Protein AF-A0A0C2GKD3-F1 (afdb_monomer)

Solvent-accessible surface area (backbone atoms only — not comparable to full-atom values): 5446 Å² total; per-residue (Å²): 139,83,87,86,84,77,86,86,71,96,40,63,72,57,34,76,38,66,42,79,87,54,57,39,33,39,38,23,14,57,68,24,46,34,36,36,26,36,57,89,81,54,47,75,74,46,71,46,79,86,57,91,24,37,26,58,42,63,48,61,40,85,84,60,44,34,40,39,36,38,32,74,62,82,47,73,50,77,44,73,55,79,66,88,56,98,71,85,90,125

InterPro domains:
  IPR001680 WD40 repeat [PF00400] (5-37)
  IPR001680 WD40 repeat [PF00400] (42-78)
  IPR001680 WD40 repeat [PS50082] (6-47)
  IPR001680 WD40 repeat [SM00320] (1-38)
  IPR001680 WD40 repeat [SM00320] (41-80)
  IPR015943 WD40/YVTN repeat-like-containing domain superfamily [G3DSA:2.130.10.10] (1-78)
  IPR036322 WD40-repeat-containing domain superfamily [SSF50978] (4-78)

Radius of gyration: 12.79 Å; Cα contacts (8 Å, |Δi|>4): 188; chains: 1; bounding box: 40×29×28 Å

Nearest PDB structures (foldseek):
  3zwl-assembly1_B  TM=1.000E+00  e=2.440E-07  Saccharomyces cerevisiae
  5nnz-assembly2_B  TM=9.836E-01  e=8.000E-06  Homo sapiens
  8fdt-assembly1_B  TM=9.604E-01  e=9.422E-06  Homo sapiens
  5mzh-assembly1_A  TM=9.865E-01  e=1.625E-05  Chlamydomonas reinhardtii
  5cvl-assembly1_A  TM=9.251E-01  e=1.520E-04  Homo sapiens

Foldseek 3Di:
DDDDDADDDPADWQDWDAAPVRQKIWTFGQVQWIWIAGPVRRDTLDIDDDGPGGWNDWDADNVRQWIWTDGPSRDIDIDGPPPPPSDDDD

Structure (mmCIF, N/CA/C/O backbone):
data_AF-A0A0C2GKD3-F1
#
_entry.id   AF-A0A0C2GKD3-F1
#
loop_
_atom_site.group_PDB
_atom_site.id
_atom_site.type_symbol
_atom_site.label_atom_id
_atom_site.label_alt_id
_atom_site.label_comp_id
_atom_site.label_asym_id
_atom_site.label_e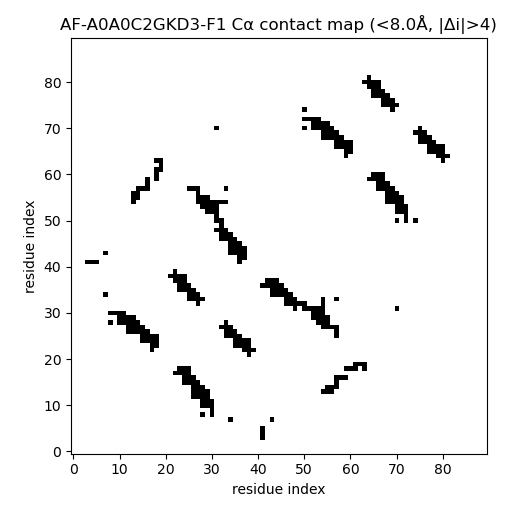ntity_id
_atom_site.label_seq_id
_atom_site.pdbx_PDB_ins_code
_atom_site.Cartn_x
_atom_site.Cartn_y
_atom_site.Cartn_z
_atom_site.occupancy
_atom_site.B_iso_or_equiv
_atom_site.auth_seq_id
_atom_site.auth_comp_id
_atom_site.auth_asym_id
_atom_site.auth_atom_id
_atom_site.pdbx_PDB_model_num
ATOM 1 N N . MET A 1 1 ? -25.618 -2.409 -5.567 1.00 83.81 1 MET A N 1
ATOM 2 C CA . MET A 1 1 ? -24.361 -1.844 -5.019 1.00 83.81 1 MET A CA 1
ATOM 3 C C . MET A 1 1 ? -23.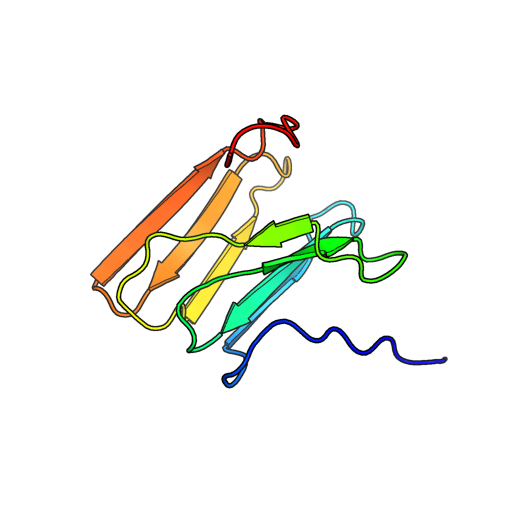838 -0.756 -5.953 1.00 83.81 1 MET A C 1
ATOM 5 O O . MET A 1 1 ? -23.981 -0.927 -7.158 1.00 83.81 1 MET A O 1
ATOM 9 N N . ARG A 1 2 ? -23.286 0.354 -5.436 1.00 90.00 2 ARG A N 1
ATOM 10 C CA . ARG A 1 2 ? -22.611 1.396 -6.241 1.00 90.00 2 ARG A CA 1
ATOM 11 C C . ARG A 1 2 ? -21.094 1.269 -6.033 1.00 90.00 2 ARG A C 1
ATOM 13 O O . ARG A 1 2 ? -20.681 1.297 -4.877 1.00 90.00 2 ARG A O 1
ATOM 20 N N . PRO A 1 3 ? -20.277 1.088 -7.085 1.00 92.06 3 PRO A N 1
ATOM 21 C CA . PRO A 1 3 ? -18.832 0.971 -6.925 1.00 92.06 3 PRO A CA 1
ATOM 22 C C . PRO A 1 3 ? -18.192 2.336 -6.639 1.00 92.06 3 PRO A C 1
ATOM 24 O O . PRO A 1 3 ? -18.560 3.338 -7.252 1.00 92.06 3 PRO A O 1
ATOM 27 N N . LEU A 1 4 ? -17.196 2.354 -5.754 1.00 93.06 4 LEU A N 1
ATOM 28 C CA . LEU A 1 4 ? -16.335 3.508 -5.511 1.00 93.06 4 LEU A CA 1
ATOM 29 C C . LEU A 1 4 ? -15.069 3.390 -6.369 1.00 93.06 4 LEU A C 1
ATOM 31 O O . LEU A 1 4 ? -14.396 2.362 -6.356 1.00 93.06 4 LEU A O 1
ATOM 35 N N . SER A 1 5 ? -14.755 4.427 -7.147 1.00 94.50 5 SER A N 1
ATOM 36 C CA . SER A 1 5 ? -13.584 4.444 -8.033 1.00 94.50 5 SER A CA 1
ATOM 37 C C . SER A 1 5 ? -12.456 5.280 -7.437 1.00 94.50 5 SER A C 1
ATOM 39 O O . SER A 1 5 ? -12.501 6.505 -7.508 1.00 94.50 5 SER A O 1
ATOM 41 N N . LEU A 1 6 ? -11.420 4.624 -6.911 1.00 95.31 6 LEU A N 1
ATOM 42 C CA . LEU A 1 6 ? -10.243 5.293 -6.349 1.00 95.31 6 LEU A CA 1
ATOM 43 C C . LEU A 1 6 ? -9.245 5.645 -7.459 1.00 95.31 6 LEU A C 1
ATOM 45 O O . LEU A 1 6 ? -8.814 4.778 -8.224 1.00 95.31 6 LEU A O 1
ATOM 49 N N . LYS A 1 7 ? -8.883 6.925 -7.571 1.00 92.75 7 LYS A N 1
ATOM 50 C CA . LYS A 1 7 ? -7.952 7.436 -8.587 1.00 92.75 7 LYS A CA 1
ATOM 51 C C . LYS A 1 7 ? -6.701 7.978 -7.901 1.00 92.75 7 LYS A C 1
ATOM 53 O O . LYS A 1 7 ? -6.722 9.061 -7.334 1.00 92.75 7 LYS A O 1
ATOM 58 N N . GLY A 1 8 ? -5.612 7.214 -7.948 1.00 88.50 8 GLY A N 1
ATOM 59 C CA . GLY A 1 8 ? -4.319 7.640 -7.389 1.00 88.50 8 GLY A CA 1
ATOM 60 C C . GLY A 1 8 ? -3.088 7.011 -8.028 1.00 88.50 8 GLY A C 1
ATOM 61 O O . GLY A 1 8 ? -1.986 7.492 -7.796 1.00 88.50 8 GLY A O 1
ATOM 62 N N . HIS A 1 9 ? -3.264 5.978 -8.854 1.00 92.56 9 HIS A N 1
ATOM 63 C CA . HIS A 1 9 ? -2.180 5.381 -9.621 1.00 92.56 9 HIS A CA 1
ATOM 64 C C . HIS A 1 9 ? -2.302 5.764 -11.097 1.00 92.56 9 HIS A C 1
ATOM 66 O O . HIS A 1 9 ? -3.377 5.677 -11.687 1.00 92.56 9 HIS A O 1
ATOM 72 N N . ASP A 1 10 ? -1.182 6.154 -11.692 1.00 93.38 10 ASP A N 1
ATOM 73 C CA . ASP A 1 10 ? -0.997 6.467 -13.117 1.00 93.38 10 ASP A CA 1
ATOM 74 C C . ASP A 1 10 ? -0.505 5.248 -13.922 1.00 93.38 10 ASP A C 1
ATOM 76 O O . ASP A 1 10 ? -0.324 5.314 -15.137 1.00 93.38 10 ASP A O 1
ATOM 80 N N . ARG A 1 11 ? -0.291 4.108 -13.254 1.00 95.44 11 ARG A N 1
ATOM 81 C CA . ARG A 1 11 ? 0.089 2.835 -13.876 1.00 95.44 11 ARG A CA 1
ATOM 82 C C . ARG A 1 11 ? -0.749 1.682 -13.341 1.00 95.44 11 ARG A C 1
ATOM 84 O O . ARG A 1 11 ? -1.403 1.793 -12.309 1.00 95.44 11 ARG A O 1
ATOM 91 N N . ALA A 1 12 ? -0.684 0.553 -14.047 1.00 95.88 12 ALA A N 1
ATOM 92 C CA . ALA A 1 12 ? -1.404 -0.662 -13.687 1.00 95.88 12 ALA A CA 1
ATOM 93 C C . ALA A 1 12 ? -1.148 -1.080 -12.230 1.00 95.88 12 ALA A C 1
ATOM 95 O O . ALA A 1 12 ? 0.007 -1.138 -11.786 1.00 95.88 12 ALA A O 1
ATOM 96 N N . LEU A 1 13 ? -2.241 -1.395 -11.533 1.00 96.94 13 LEU A N 1
ATOM 97 C CA . LEU A 1 13 ? -2.228 -1.966 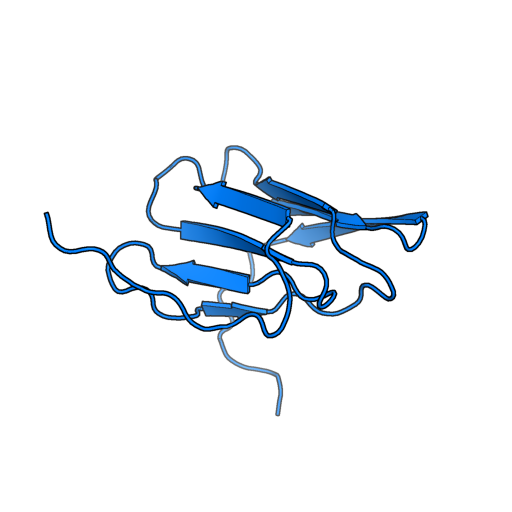-10.192 1.00 96.94 13 LEU A CA 1
ATOM 98 C C . LEU A 1 13 ? -1.575 -3.352 -10.211 1.00 96.94 13 LEU A C 1
ATOM 100 O O . LEU A 1 13 ? -1.713 -4.107 -11.174 1.00 96.94 13 LEU A O 1
ATOM 104 N N . THR A 1 14 ? -0.875 -3.677 -9.135 1.00 97.25 14 THR A N 1
ATOM 105 C CA . THR A 1 14 ? -0.212 -4.972 -8.921 1.00 97.25 14 THR A CA 1
ATOM 106 C C . THR A 1 14 ? -0.820 -5.717 -7.740 1.00 97.25 14 THR A C 1
ATOM 108 O O . THR A 1 14 ? -0.989 -6.934 -7.805 1.00 97.25 14 THR A O 1
ATOM 111 N N . ARG A 1 15 ? -1.218 -4.994 -6.687 1.00 97.00 15 ARG A N 1
ATOM 112 C CA . ARG A 1 15 ? 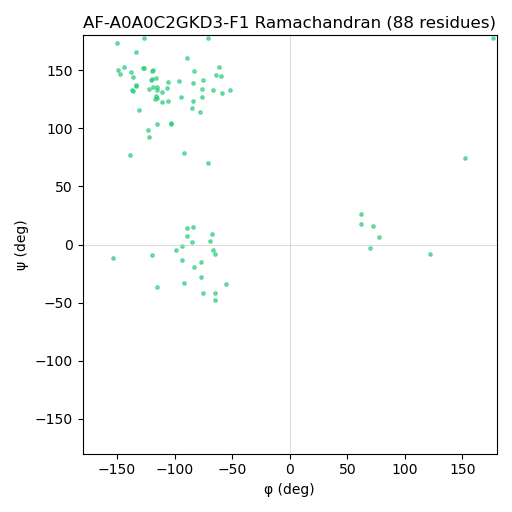-1.820 -5.567 -5.481 1.00 97.00 15 ARG A CA 1
ATOM 113 C C . ARG A 1 15 ? -2.806 -4.606 -4.830 1.00 97.00 15 ARG A C 1
ATOM 115 O O . ARG A 1 15 ? -2.622 -3.394 -4.884 1.00 97.00 15 ARG A O 1
ATOM 122 N N . VAL A 1 16 ? -3.812 -5.166 -4.166 1.00 96.88 16 VAL A N 1
ATOM 123 C CA . VAL A 1 16 ? -4.664 -4.472 -3.199 1.00 96.88 16 VAL A CA 1
ATOM 124 C C . VAL A 1 16 ? -4.806 -5.352 -1.954 1.00 96.88 16 VAL A C 1
ATOM 126 O O . VAL A 1 16 ? -4.978 -6.567 -2.083 1.00 96.88 16 VAL A O 1
ATOM 129 N N . ARG A 1 17 ? -4.725 -4.755 -0.762 1.00 96.44 17 ARG A N 1
ATOM 130 C CA . ARG A 1 17 ? -4.905 -5.414 0.537 1.00 96.44 17 ARG A CA 1
ATOM 131 C C . ARG A 1 17 ? -5.752 -4.554 1.461 1.00 96.44 17 ARG A C 1
ATOM 133 O O . ARG A 1 17 ? -5.490 -3.366 1.596 1.00 96.44 17 ARG A O 1
ATOM 140 N N . PHE A 1 18 ? -6.731 -5.170 2.106 1.00 95.56 18 PHE A N 1
ATOM 141 C CA . PHE A 1 18 ? -7.380 -4.581 3.271 1.00 95.56 18 PHE A CA 1
ATOM 142 C C . PHE A 1 18 ? -6.530 -4.869 4.503 1.00 95.56 18 PHE A C 1
ATOM 144 O O . PHE A 1 18 ? -5.867 -5.911 4.563 1.00 95.56 18 PHE A O 1
ATOM 151 N N . ASN A 1 19 ? -6.562 -3.970 5.480 1.00 93.69 19 ASN A N 1
ATOM 152 C CA . ASN A 1 19 ? -6.146 -4.346 6.822 1.00 93.69 19 ASN A CA 1
ATOM 153 C C . ASN A 1 19 ? -7.186 -5.293 7.448 1.00 93.69 19 ASN A C 1
ATOM 155 O O . ASN A 1 19 ? -8.223 -5.607 6.860 1.00 93.69 19 ASN A O 1
ATOM 159 N N . ARG A 1 20 ? -6.899 -5.757 8.663 1.00 92.88 20 ARG A N 1
ATOM 160 C CA . ARG A 1 20 ? -7.764 -6.708 9.358 1.00 92.88 20 ARG A CA 1
ATOM 161 C C . ARG A 1 20 ? -9.138 -6.131 9.712 1.00 92.88 20 ARG A C 1
ATOM 163 O O . ARG A 1 20 ? -10.132 -6.835 9.564 1.00 92.88 20 ARG A O 1
ATOM 170 N N . GLU A 1 21 ? -9.172 -4.883 10.170 1.00 93.06 21 GLU A N 1
ATOM 171 C CA . GLU A 1 21 ? -10.406 -4.216 10.607 1.00 93.06 21 GLU A CA 1
ATOM 172 C C . GLU A 1 21 ? -11.264 -3.741 9.419 1.00 93.06 21 GLU A C 1
ATOM 174 O O . GLU A 1 21 ? -12.454 -3.476 9.570 1.00 93.06 21 GLU A O 1
ATOM 179 N N . GLY A 1 22 ? -10.690 -3.692 8.213 1.00 94.44 22 GLY A N 1
ATOM 180 C CA . GLY A 1 22 ? -11.394 -3.363 6.975 1.00 94.44 22 GLY A CA 1
ATOM 181 C C . GLY A 1 22 ? -11.679 -1.873 6.781 1.00 94.44 22 GLY A C 1
ATOM 182 O O . GLY A 1 22 ? -12.354 -1.515 5.817 1.00 94.44 22 GLY A O 1
ATOM 183 N N . ASP A 1 23 ? -11.167 -1.004 7.649 1.00 93.94 23 ASP A N 1
ATOM 184 C CA . ASP A 1 23 ? -11.256 0.458 7.565 1.00 93.94 23 ASP A CA 1
ATOM 185 C C . ASP A 1 23 ? -10.176 1.064 6.649 1.00 93.94 23 ASP A C 1
ATOM 187 O O . ASP A 1 23 ? -10.338 2.177 6.138 1.00 93.94 23 ASP A O 1
ATOM 191 N N . LEU A 1 24 ? -9.105 0.309 6.378 1.00 93.69 24 LEU A N 1
ATOM 192 C CA . LEU A 1 24 ? -7.995 0.722 5.526 1.00 93.69 24 LEU A CA 1
ATOM 193 C C . LEU A 1 24 ? -7.812 -0.187 4.309 1.00 93.69 24 LEU A C 1
ATOM 195 O O . LEU A 1 24 ? -7.895 -1.416 4.381 1.00 93.69 24 LEU A O 1
ATOM 199 N N . LEU A 1 25 ? -7.459 0.439 3.188 1.00 95.44 25 LEU A N 1
ATOM 200 C CA . LEU A 1 25 ? -7.063 -0.215 1.948 1.00 95.44 25 LEU A CA 1
ATOM 201 C C . LEU A 1 25 ? -5.666 0.239 1.541 1.00 95.44 25 LEU A C 1
ATOM 203 O O . LEU A 1 25 ? -5.385 1.432 1.492 1.00 95.44 25 LEU A O 1
ATOM 207 N N . ILE A 1 26 ? -4.814 -0.704 1.160 1.00 95.06 26 ILE A N 1
ATOM 208 C CA . ILE A 1 26 ? -3.494 -0.440 0.608 1.00 95.06 26 ILE A CA 1
ATOM 209 C C . ILE A 1 26 ? -3.469 -0.947 -0.820 1.00 95.06 26 ILE A C 1
ATOM 211 O O . ILE A 1 26 ? -3.801 -2.103 -1.086 1.00 95.06 26 ILE A O 1
ATOM 215 N N . SER A 1 27 ? -3.057 -0.092 -1.745 1.00 96.31 27 SER A N 1
ATOM 216 C CA . SER A 1 27 ? -2.899 -0.440 -3.152 1.00 96.31 27 SER A CA 1
ATOM 217 C C . SER A 1 27 ? -1.462 -0.237 -3.607 1.00 96.31 27 SER A C 1
ATOM 219 O O . SER A 1 27 ? -0.803 0.728 -3.231 1.00 96.31 27 SER A O 1
ATOM 221 N N . ALA A 1 28 ? -0.981 -1.148 -4.444 1.00 95.38 28 ALA A N 1
ATOM 222 C CA . ALA A 1 28 ? 0.327 -1.105 -5.077 1.00 95.38 28 ALA A CA 1
ATOM 223 C C . ALA A 1 28 ? 0.175 -1.050 -6.594 1.00 95.38 28 ALA A C 1
ATOM 225 O O . ALA A 1 28 ? -0.780 -1.593 -7.159 1.00 95.38 28 ALA A O 1
ATOM 226 N N . ALA A 1 29 ? 1.141 -0.422 -7.260 1.00 95.25 29 ALA A N 1
ATOM 227 C CA . ALA A 1 29 ? 1.164 -0.336 -8.709 1.00 95.25 29 ALA A CA 1
ATOM 228 C C . ALA A 1 29 ? 2.588 -0.256 -9.260 1.00 95.25 29 ALA A C 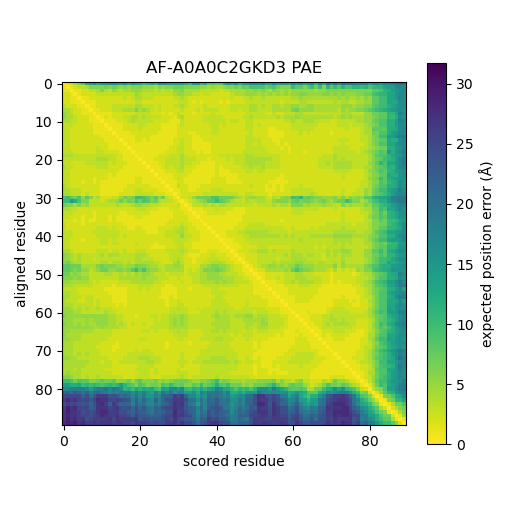1
ATOM 230 O O . ALA A 1 29 ? 3.579 -0.058 -8.550 1.00 95.25 29 ALA A O 1
ATOM 231 N N . LYS A 1 30 ? 2.676 -0.309 -10.591 1.00 94.50 30 LYS A N 1
ATOM 232 C CA . LYS A 1 30 ? 3.933 -0.132 -11.335 1.00 94.50 30 LYS A CA 1
ATOM 233 C C . LYS A 1 30 ? 4.535 1.275 -11.239 1.00 94.50 30 LYS A C 1
ATOM 235 O O . LYS A 1 30 ? 5.624 1.492 -11.766 1.00 94.50 30 LYS A O 1
ATOM 240 N N . ASN A 1 31 ? 3.850 2.223 -10.601 1.00 85.06 31 ASN A N 1
ATOM 241 C CA . ASN A 1 31 ? 4.308 3.600 -10.411 1.00 85.06 31 ASN A CA 1
ATOM 242 C C . ASN A 1 31 ? 5.138 3.821 -9.141 1.00 85.06 31 ASN A C 1
ATOM 244 O O . ASN A 1 31 ? 5.415 4.960 -8.784 1.00 85.06 31 ASN A O 1
ATOM 248 N N . LYS A 1 32 ? 5.593 2.727 -8.513 1.00 86.00 32 LYS A N 1
ATOM 249 C CA . LYS A 1 32 ? 6.565 2.708 -7.405 1.00 86.00 32 LYS A CA 1
ATOM 250 C C . LYS A 1 32 ? 6.048 3.264 -6.073 1.00 86.00 32 LYS A C 1
ATOM 252 O O . LYS A 1 32 ? 6.774 3.219 -5.088 1.00 86.00 32 LYS A O 1
ATOM 257 N N . GLN A 1 33 ? 4.811 3.757 -6.035 1.00 89.00 33 GLN A N 1
ATOM 258 C CA . GLN A 1 33 ? 4.235 4.432 -4.876 1.00 89.00 33 GLN A CA 1
ATOM 259 C C . GLN A 1 33 ? 2.952 3.730 -4.433 1.00 89.00 33 GLN A C 1
ATOM 261 O O . GLN A 1 33 ? 1.889 3.961 -5.017 1.00 89.00 33 GLN A O 1
ATOM 266 N N . PRO A 1 34 ? 3.013 2.863 -3.413 1.00 92.69 34 PRO A N 1
ATOM 267 C CA . PRO A 1 34 ? 1.814 2.350 -2.778 1.00 92.69 34 PRO A CA 1
ATOM 268 C C . PRO A 1 34 ? 0.979 3.487 -2.183 1.00 92.69 34 PRO A C 1
ATOM 270 O O . PRO A 1 34 ? 1.53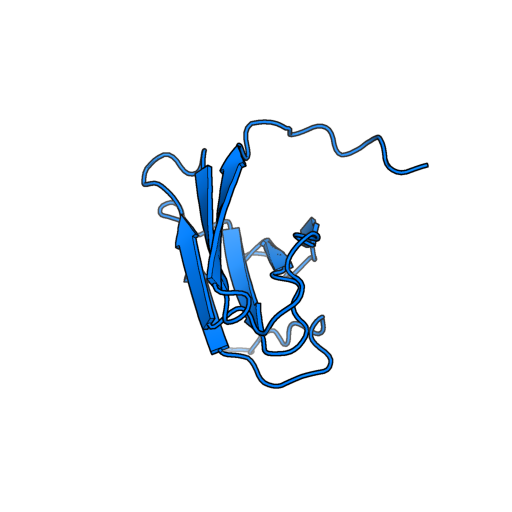4 4.473 -1.699 1.00 92.69 34 PRO A O 1
ATOM 273 N N . CYS A 1 35 ? -0.342 3.356 -2.214 1.00 93.06 35 CYS A N 1
ATOM 274 C CA . CYS A 1 35 ? -1.283 4.321 -1.646 1.00 93.06 35 CYS A CA 1
ATOM 275 C C . CYS A 1 35 ? -2.079 3.675 -0.507 1.00 93.06 35 CYS A C 1
ATOM 277 O O . CYS A 1 35 ? -2.443 2.503 -0.605 1.00 93.06 35 CYS A O 1
ATOM 279 N N . LEU A 1 36 ? -2.365 4.450 0.539 1.00 93.38 36 LEU A N 1
ATOM 280 C CA . LEU A 1 36 ? -3.270 4.096 1.634 1.00 93.38 36 LEU A CA 1
ATOM 281 C C . LEU A 1 36 ? -4.584 4.870 1.478 1.00 93.38 36 LEU A C 1
ATOM 283 O O . LEU A 1 36 ? -4.561 6.057 1.142 1.00 93.38 36 LEU A O 1
ATOM 287 N N . TRP A 1 37 ? -5.710 4.213 1.740 1.00 95.00 37 TRP A N 1
ATOM 288 C CA . TRP A 1 37 ? -7.050 4.772 1.579 1.00 95.00 37 TRP A CA 1
ATOM 289 C C . TRP A 1 37 ? -7.956 4.402 2.747 1.00 95.00 37 TRP A C 1
ATOM 291 O O . TRP A 1 37 ? -7.845 3.293 3.273 1.00 95.00 37 TRP A O 1
ATOM 301 N N . TYR A 1 38 ? -8.896 5.285 3.077 1.00 95.06 38 TYR A N 1
ATOM 302 C CA . TYR A 1 38 ? -10.065 4.920 3.876 1.00 95.06 38 TYR A CA 1
ATOM 303 C C . TYR A 1 38 ? -11.063 4.151 3.011 1.00 95.06 38 TYR A C 1
ATOM 305 O O . TYR A 1 38 ? -11.372 4.553 1.886 1.00 95.06 38 TYR A O 1
ATOM 313 N N . THR A 1 39 ? -11.585 3.041 3.522 1.00 94.69 39 THR A N 1
ATOM 314 C CA . THR A 1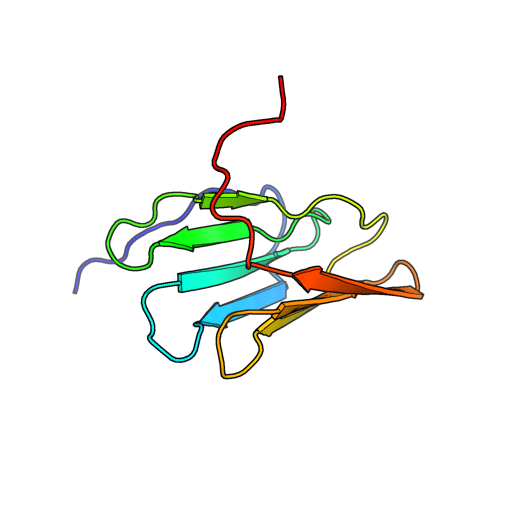 39 ? -12.541 2.204 2.776 1.00 94.69 39 THR A CA 1
ATOM 315 C C . THR A 1 39 ? -13.948 2.792 2.751 1.00 94.69 39 THR A C 1
ATOM 317 O O . THR A 1 39 ? -14.678 2.564 1.787 1.00 94.69 39 THR A O 1
ATOM 320 N N . GLU A 1 40 ? -14.309 3.576 3.770 1.00 94.50 40 GLU A N 1
ATOM 321 C CA . GLU A 1 40 ? -15.632 4.191 3.923 1.00 94.50 40 GLU A CA 1
ATOM 322 C C . GLU A 1 40 ? -15.929 5.217 2.821 1.00 94.50 40 GLU A C 1
ATOM 324 O O . GLU A 1 40 ? -16.991 5.183 2.199 1.00 94.50 40 GLU A O 1
ATOM 329 N N . ASN A 1 41 ? -14.981 6.120 2.562 1.00 93.69 41 ASN A N 1
ATOM 330 C CA . ASN A 1 41 ? -15.170 7.265 1.668 1.00 93.69 41 ASN A CA 1
ATOM 331 C C . ASN A 1 41 ? -14.204 7.273 0.467 1.00 93.69 41 ASN A C 1
ATOM 333 O O . ASN A 1 41 ? -14.384 8.068 -0.457 1.00 93.69 41 ASN A O 1
ATOM 337 N N . GLY A 1 42 ? -13.204 6.384 0.443 1.00 94.69 42 GLY A N 1
ATOM 338 C CA . GLY A 1 42 ? -12.189 6.330 -0.610 1.00 94.69 42 GLY A CA 1
ATOM 339 C C . GLY A 1 42 ? -11.179 7.467 -0.571 1.00 94.69 42 GLY A C 1
ATOM 340 O O . GLY A 1 42 ? -10.493 7.713 -1.565 1.00 94.69 42 GLY A O 1
ATOM 341 N N . GLU A 1 43 ? -11.096 8.190 0.539 1.00 94.06 43 GLU A N 1
ATOM 342 C CA . GLU A 1 43 ? -10.138 9.267 0.709 1.00 94.06 43 GLU A CA 1
ATOM 343 C C . GLU A 1 43 ? -8.716 8.708 0.735 1.00 94.06 43 GLU A C 1
ATOM 345 O O . GLU A 1 43 ? -8.424 7.713 1.405 1.00 94.06 43 GLU A O 1
ATOM 350 N N . ARG A 1 44 ? -7.821 9.347 -0.027 1.00 93.56 44 ARG A N 1
ATOM 351 C CA . ARG A 1 44 ? -6.409 8.974 -0.043 1.00 93.56 44 ARG A CA 1
ATOM 352 C C . ARG A 1 44 ? -5.737 9.535 1.196 1.00 93.56 44 ARG A C 1
ATOM 354 O O . ARG A 1 44 ? -5.538 10.738 1.307 1.00 93.56 44 ARG A O 1
ATOM 361 N N . ILE A 1 45 ? -5.304 8.631 2.051 1.00 91.44 45 ILE A N 1
ATOM 362 C CA . ILE A 1 45 ? -4.627 8.936 3.301 1.00 91.44 45 ILE A CA 1
ATOM 363 C C . ILE A 1 45 ? -3.181 9.372 3.041 1.00 91.44 45 ILE A C 1
ATOM 365 O O . ILE A 1 45 ? -2.672 10.317 3.636 1.00 91.44 45 ILE A O 1
ATOM 369 N N . GLY A 1 46 ? -2.497 8.688 2.125 1.00 89.06 46 GLY A N 1
ATOM 370 C CA . GLY A 1 46 ? -1.116 9.013 1.801 1.00 89.06 46 GLY A CA 1
ATOM 371 C C . GLY A 1 46 ? -0.489 8.062 0.798 1.00 89.06 46 GLY A C 1
ATOM 372 O O . GLY A 1 46 ? -1.108 7.092 0.351 1.00 89.06 46 GLY A O 1
ATOM 373 N N . THR A 1 47 ? 0.758 8.360 0.450 1.00 89.38 47 THR A N 1
ATOM 374 C CA . THR A 1 47 ? 1.598 7.550 -0.433 1.00 89.38 47 THR A CA 1
ATOM 375 C C . THR A 1 47 ? 2.857 7.092 0.297 1.00 89.38 47 THR A C 1
ATOM 377 O O . THR A 1 47 ? 3.370 7.756 1.200 1.00 89.38 47 THR A O 1
ATOM 380 N N . TYR A 1 48 ? 3.364 5.925 -0.089 1.00 86.44 48 TYR A N 1
ATOM 381 C CA . TYR A 1 48 ? 4.619 5.385 0.417 1.00 86.44 48 TYR A CA 1
ATOM 382 C C . TYR A 1 48 ? 5.707 5.580 -0.630 1.00 86.44 48 TYR A C 1
ATOM 384 O O . TYR A 1 48 ? 5.772 4.869 -1.629 1.00 86.44 48 TYR A O 1
ATOM 392 N N . GLU A 1 49 ? 6.567 6.562 -0.392 1.00 82.62 49 GLU A N 1
ATOM 393 C CA . GLU A 1 49 ? 7.717 6.829 -1.248 1.00 82.62 49 GLU A CA 1
ATOM 394 C C . GLU A 1 49 ? 8.958 6.042 -0.810 1.00 82.62 49 GLU A C 1
ATOM 396 O O . GLU A 1 49 ? 9.077 5.588 0.332 1.00 82.62 49 GLU A O 1
ATOM 401 N N . GLY A 1 50 ? 9.907 5.900 -1.737 1.00 82.19 50 GLY A N 1
ATOM 402 C CA . GLY A 1 50 ? 11.245 5.380 -1.457 1.00 82.19 50 GLY A CA 1
ATOM 403 C C . GLY A 1 50 ? 11.639 4.134 -2.245 1.00 82.19 50 GLY A C 1
ATOM 404 O O . GLY A 1 50 ? 12.804 3.744 -2.170 1.00 82.19 50 GLY A O 1
ATOM 405 N N . HIS A 1 51 ? 10.721 3.509 -2.987 1.00 92.00 51 HIS A N 1
ATOM 406 C CA . HIS A 1 51 ? 11.065 2.466 -3.955 1.00 92.00 51 HIS A CA 1
ATOM 407 C C . HIS A 1 51 ? 11.494 3.062 -5.295 1.00 92.00 51 HIS A C 1
ATOM 409 O O . HIS A 1 51 ? 10.884 3.996 -5.815 1.00 92.00 51 HIS A O 1
ATOM 415 N N . ASN A 1 52 ? 12.529 2.469 -5.886 1.00 92.88 52 ASN A N 1
ATOM 416 C CA . ASN A 1 52 ? 13.055 2.857 -7.194 1.00 92.88 52 ASN A CA 1
ATOM 417 C C . ASN A 1 52 ? 12.544 1.949 -8.324 1.00 92.88 52 ASN A C 1
ATOM 419 O O . ASN A 1 52 ? 12.777 2.241 -9.502 1.00 92.88 52 ASN A O 1
ATOM 423 N N . GLY A 1 53 ? 11.790 0.901 -7.984 1.00 93.06 53 GLY A N 1
ATOM 424 C CA . GLY A 1 53 ? 11.218 -0.085 -8.898 1.00 93.06 53 GLY A CA 1
ATOM 425 C C . GLY A 1 53 ? 9.709 -0.269 -8.726 1.00 93.06 53 GLY A C 1
ATOM 426 O O . GLY A 1 53 ? 9.070 0.362 -7.888 1.00 93.06 53 GLY A O 1
ATOM 427 N N . VAL A 1 54 ? 9.131 -1.127 -9.570 1.00 95.00 54 VAL A N 1
ATOM 428 C CA . VAL A 1 54 ? 7.722 -1.542 -9.471 1.00 95.00 54 VAL A CA 1
ATOM 429 C C . VAL A 1 54 ? 7.483 -2.185 -8.110 1.00 95.00 54 VAL A C 1
ATOM 431 O O . VAL A 1 54 ? 8.204 -3.115 -7.761 1.00 95.00 54 VAL A O 1
ATOM 434 N N . VAL A 1 55 ? 6.443 -1.755 -7.393 1.00 95.94 55 VAL A N 1
ATOM 435 C CA . VAL A 1 55 ? 5.990 -2.472 -6.197 1.00 95.94 55 VAL A CA 1
ATOM 436 C C . VAL A 1 55 ? 5.057 -3.586 -6.641 1.00 95.94 55 VAL A C 1
ATOM 438 O O . VAL A 1 55 ? 4.022 -3.331 -7.256 1.00 95.94 55 VAL A O 1
ATOM 441 N N . TRP A 1 56 ? 5.448 -4.823 -6.369 1.00 96.75 56 TRP A N 1
ATOM 442 C CA . TRP A 1 56 ? 4.709 -6.016 -6.775 1.00 96.75 56 TRP A CA 1
ATOM 443 C C . TRP A 1 56 ? 3.721 -6.468 -5.713 1.00 96.75 56 TRP A C 1
ATOM 445 O O . TRP A 1 56 ? 2.655 -6.973 -6.058 1.00 96.75 56 TRP A O 1
ATOM 455 N N . ASP A 1 57 ? 4.064 -6.266 -4.442 1.00 96.50 57 ASP A N 1
ATOM 456 C CA . ASP A 1 57 ? 3.238 -6.704 -3.329 1.00 96.50 57 ASP A CA 1
ATOM 457 C C . ASP A 1 57 ? 3.282 -5.716 -2.163 1.00 96.50 57 ASP A C 1
ATOM 459 O O . ASP A 1 57 ? 4.260 -4.985 -1.966 1.00 96.50 57 ASP A O 1
ATOM 463 N N . VAL A 1 58 ? 2.196 -5.717 -1.399 1.00 95.12 58 VAL A N 1
ATOM 464 C CA . VAL A 1 58 ? 2.022 -4.986 -0.146 1.00 95.12 58 VAL A CA 1
ATOM 465 C C . VAL A 1 58 ? 1.367 -5.922 0.854 1.00 95.12 58 VAL A C 1
ATOM 467 O O . VAL A 1 58 ? 0.504 -6.719 0.479 1.00 95.12 58 VAL A O 1
ATOM 470 N N . ASP A 1 59 ? 1.752 -5.813 2.118 1.00 95.25 59 ASP A N 1
ATOM 471 C CA . ASP A 1 59 ? 1.126 -6.572 3.194 1.00 95.25 59 ASP A CA 1
ATOM 472 C C . ASP A 1 59 ? 1.113 -5.780 4.497 1.00 95.25 59 ASP A C 1
ATOM 474 O O . ASP A 1 59 ? 2.033 -5.008 4.769 1.00 95.25 59 ASP A O 1
ATOM 478 N N . VAL A 1 60 ? 0.072 -5.969 5.299 1.00 91.19 60 VAL A N 1
ATOM 479 C CA . VAL A 1 60 ? -0.120 -5.260 6.566 1.00 91.19 60 VAL A CA 1
ATOM 480 C C . VAL A 1 60 ? -0.067 -6.248 7.716 1.00 91.19 60 VAL A C 1
ATOM 482 O O . VAL A 1 60 ? -0.663 -7.321 7.661 1.00 91.19 60 VAL A O 1
ATOM 485 N N . SER A 1 61 ? 0.655 -5.883 8.775 1.00 92.19 61 SER A N 1
ATOM 486 C CA . SER A 1 61 ? 0.676 -6.681 9.993 1.00 92.19 61 SER A CA 1
ATOM 487 C C . SER A 1 61 ? -0.720 -6.782 10.599 1.00 92.19 61 SER A C 1
ATOM 489 O O . SER A 1 61 ? -1.561 -5.901 10.460 1.00 92.19 61 SER A O 1
ATOM 491 N N . TRP A 1 62 ? -0.958 -7.871 11.316 1.00 90.25 62 TRP A N 1
ATOM 492 C CA . TRP A 1 62 ? -2.256 -8.184 11.910 1.00 90.25 62 TRP A CA 1
ATOM 493 C C . TRP A 1 62 ? -2.822 -7.087 12.826 1.00 90.25 62 TRP A C 1
ATOM 495 O O . TRP A 1 62 ? -4.031 -6.886 12.886 1.00 90.25 62 TRP A O 1
ATOM 505 N N . ASP A 1 63 ? -1.941 -6.377 13.527 1.00 89.62 63 ASP A N 1
ATOM 506 C CA . ASP A 1 63 ? -2.248 -5.243 14.403 1.00 89.62 63 ASP A CA 1
ATOM 507 C C . ASP A 1 63 ? -2.344 -3.899 13.653 1.00 89.62 63 ASP A C 1
ATOM 509 O O . ASP A 1 63 ? -2.554 -2.862 14.271 1.00 89.62 63 ASP A O 1
ATOM 513 N N . THR A 1 64 ? -2.197 -3.893 12.324 1.00 88.69 64 THR A N 1
ATOM 514 C CA . THR A 1 64 ? -2.215 -2.703 11.452 1.00 88.69 64 THR A CA 1
ATOM 515 C C . THR A 1 64 ? -1.087 -1.698 11.744 1.00 88.69 64 THR A C 1
ATOM 517 O O . THR A 1 64 ? -1.116 -0.553 11.301 1.00 88.69 64 THR A O 1
ATOM 520 N N . THR A 1 65 ? -0.033 -2.107 12.453 1.00 88.44 65 THR A N 1
ATOM 521 C CA . THR A 1 65 ? 1.050 -1.188 12.848 1.00 88.44 65 THR A CA 1
ATOM 522 C C . THR A 1 65 ? 2.221 -1.164 11.879 1.00 88.44 65 THR A C 1
ATOM 524 O O . THR A 1 65 ? 3.066 -0.269 11.958 1.00 88.44 65 THR A O 1
ATOM 527 N N . ARG A 1 66 ? 2.303 -2.123 10.954 1.00 89.88 66 ARG A N 1
ATOM 528 C CA . ARG A 1 66 ? 3.389 -2.232 9.980 1.00 89.88 66 ARG A CA 1
ATOM 529 C C . ARG A 1 66 ? 2.839 -2.487 8.591 1.00 89.88 66 ARG A C 1
ATOM 531 O O . ARG A 1 66 ? 1.998 -3.359 8.401 1.00 89.88 66 ARG A O 1
ATOM 538 N N . LEU A 1 67 ? 3.398 -1.775 7.622 1.00 91.00 67 LEU A N 1
ATOM 539 C CA . LEU A 1 67 ? 3.220 -2.053 6.205 1.00 91.00 67 LEU A CA 1
ATOM 540 C C . LEU A 1 67 ? 4.537 -2.566 5.624 1.00 91.00 67 LEU A C 1
ATOM 542 O O . LEU A 1 67 ? 5.554 -1.875 5.695 1.00 91.00 67 LEU A O 1
ATOM 546 N N . GLY A 1 68 ? 4.508 -3.758 5.040 1.00 93.25 68 GLY A N 1
ATOM 547 C CA . GLY A 1 68 ? 5.573 -4.321 4.220 1.00 93.25 68 GLY A CA 1
ATOM 548 C C . GLY A 1 68 ? 5.306 -4.076 2.738 1.00 93.25 68 GLY A C 1
ATOM 549 O O . GLY A 1 68 ? 4.171 -4.168 2.275 1.00 93.25 68 GLY A O 1
ATOM 550 N N . THR A 1 69 ? 6.357 -3.773 1.985 1.00 95.31 69 THR A N 1
ATOM 551 C CA . THR A 1 69 ? 6.287 -3.523 0.540 1.00 95.31 69 THR A CA 1
ATOM 552 C C . THR A 1 69 ? 7.444 -4.236 -0.158 1.00 95.31 69 THR A C 1
ATOM 554 O O . THR A 1 69 ? 8.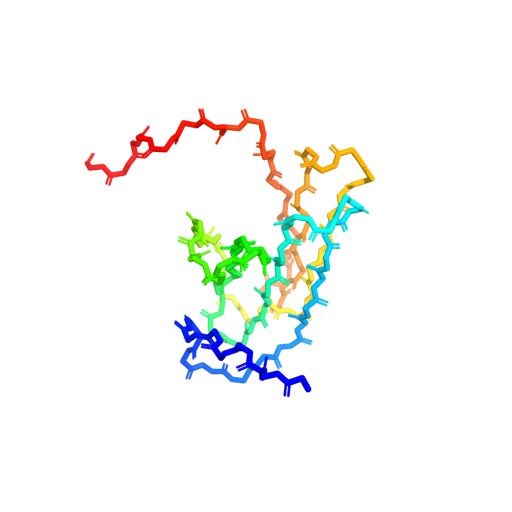584 -4.172 0.310 1.00 95.31 69 THR A O 1
ATOM 557 N N . ALA A 1 70 ? 7.144 -4.958 -1.240 1.00 96.56 70 ALA A N 1
ATOM 558 C CA . ALA A 1 70 ? 8.113 -5.747 -2.000 1.00 96.56 70 ALA A CA 1
ATOM 559 C C . ALA A 1 70 ? 8.238 -5.203 -3.426 1.00 96.56 70 ALA A C 1
ATOM 561 O O . ALA A 1 70 ? 7.241 -5.077 -4.147 1.00 96.56 70 ALA A O 1
ATOM 562 N N . SER A 1 71 ? 9.464 -4.880 -3.837 1.00 97.00 71 SER A N 1
ATOM 563 C CA . SER A 1 71 ? 9.730 -4.141 -5.070 1.00 97.00 71 SER A CA 1
ATOM 564 C C . SER A 1 71 ? 10.729 -4.844 -5.981 1.00 97.00 71 SER A C 1
ATOM 566 O O . SER A 1 71 ? 11.629 -5.555 -5.541 1.00 97.00 71 SER A O 1
ATOM 568 N N . GLY A 1 72 ? 10.597 -4.591 -7.283 1.00 95.94 72 GLY A N 1
ATOM 569 C CA . GLY A 1 72 ? 11.567 -4.991 -8.303 1.00 95.94 72 GLY A CA 1
ATOM 570 C C . GLY A 1 72 ? 12.898 -4.230 -8.245 1.00 95.94 72 GLY A C 1
ATOM 571 O O . GLY A 1 72 ? 13.743 -4.451 -9.102 1.00 95.94 72 GLY A O 1
ATOM 572 N N . ASP A 1 73 ? 13.097 -3.331 -7.276 1.00 96.00 73 ASP A N 1
ATOM 573 C CA . ASP A 1 73 ? 14.405 -2.725 -6.969 1.00 96.00 73 ASP A CA 1
ATOM 574 C C . ASP A 1 73 ? 15.283 -3.591 -6.048 1.00 96.00 73 ASP A C 1
ATOM 576 O O . ASP A 1 73 ? 16.274 -3.107 -5.505 1.00 96.00 73 ASP A O 1
ATOM 580 N N . ASN A 1 74 ? 14.925 -4.869 -5.889 1.00 96.38 74 ASN A N 1
ATOM 581 C CA . ASN A 1 74 ? 15.604 -5.847 -5.039 1.00 96.38 74 ASN A CA 1
ATOM 582 C C . ASN A 1 74 ? 15.601 -5.474 -3.548 1.00 96.38 74 ASN A C 1
ATOM 584 O O . ASN A 1 74 ? 16.484 -5.899 -2.804 1.00 96.38 74 ASN A O 1
ATOM 588 N N . SER A 1 75 ? 14.611 -4.696 -3.095 1.00 95.38 75 SER A N 1
ATOM 589 C CA . SER A 1 75 ? 14.448 -4.345 -1.685 1.00 95.38 75 SER A CA 1
ATOM 590 C C . SER A 1 75 ? 13.045 -4.633 -1.154 1.00 95.38 75 SER A C 1
ATOM 592 O O . SER A 1 75 ? 12.042 -4.593 -1.873 1.00 95.38 75 SER A O 1
ATOM 594 N N . ILE A 1 76 ? 12.993 -4.892 0.152 1.00 96.06 76 ILE A N 1
ATOM 595 C CA . ILE A 1 76 ? 11.769 -4.903 0.949 1.00 96.06 76 ILE A CA 1
ATOM 596 C C . ILE A 1 76 ? 11.838 -3.699 1.879 1.00 96.06 76 ILE A C 1
ATOM 598 O O . ILE A 1 76 ? 12.851 -3.494 2.552 1.00 96.06 76 ILE A O 1
ATOM 602 N N . LYS A 1 77 ? 10.767 -2.908 1.939 1.00 92.44 77 LYS A N 1
ATOM 603 C CA . LYS A 1 77 ? 10.647 -1.809 2.904 1.00 92.44 77 LYS A CA 1
ATOM 604 C C . LYS A 1 77 ? 9.510 -2.096 3.865 1.00 92.44 77 LYS A C 1
ATOM 606 O O . LYS A 1 77 ? 8.413 -2.460 3.444 1.00 92.44 77 LYS A O 1
ATOM 611 N N . VAL A 1 78 ? 9.788 -1.909 5.152 1.00 91.69 78 VAL A N 1
ATOM 612 C CA . VAL A 1 78 ? 8.809 -2.007 6.235 1.00 91.69 78 VAL A CA 1
ATOM 613 C C . VAL A 1 78 ? 8.668 -0.629 6.857 1.00 91.69 78 VAL A C 1
ATOM 615 O O . VAL A 1 78 ? 9.669 -0.028 7.250 1.00 91.69 78 VAL A O 1
ATOM 618 N N . LYS A 1 79 ? 7.441 -0.121 6.950 1.00 83.94 79 LYS A N 1
ATOM 619 C CA . LYS A 1 79 ? 7.146 1.171 7.571 1.00 83.94 79 LYS A CA 1
ATOM 620 C C . LYS A 1 79 ? 6.221 0.973 8.762 1.00 83.94 79 LYS A C 1
ATOM 622 O O . LYS A 1 79 ? 5.256 0.218 8.678 1.00 83.94 79 LYS A O 1
ATOM 627 N N . LEU A 1 80 ? 6.530 1.650 9.865 1.00 77.50 80 LEU A N 1
ATOM 628 C CA . LEU A 1 80 ? 5.642 1.731 11.018 1.00 77.50 80 LEU A CA 1
ATOM 629 C C . LEU A 1 80 ? 4.509 2.714 10.709 1.00 77.50 80 LEU A C 1
ATOM 631 O O . LEU A 1 80 ? 4.766 3.860 10.346 1.00 77.50 80 LEU A O 1
ATOM 635 N N . GLN A 1 81 ? 3.272 2.270 10.890 1.00 67.00 81 GLN A N 1
ATOM 636 C CA . GLN A 1 81 ? 2.054 3.062 10.731 1.00 67.00 81 GLN A CA 1
ATOM 637 C C . GLN A 1 81 ? 1.650 3.776 12.039 1.00 67.00 81 GLN A C 1
ATOM 639 O O . GLN A 1 81 ? 0.608 4.415 12.095 1.00 67.00 81 GLN A O 1
ATOM 644 N N . TYR A 1 82 ? 2.488 3.737 13.088 1.00 50.22 82 TYR A N 1
ATOM 645 C CA . TYR A 1 82 ? 2.251 4.448 14.358 1.00 50.22 82 TYR A CA 1
ATOM 646 C C . TYR A 1 82 ? 2.249 5.980 14.240 1.00 50.22 82 TYR A C 1
ATOM 648 O O . TYR A 1 82 ? 1.931 6.667 15.206 1.00 50.22 82 TYR A O 1
ATOM 656 N N . SER A 1 83 ? 2.610 6.542 13.085 1.00 43.84 83 SER A N 1
ATOM 657 C CA . SER A 1 83 ? 2.573 7.986 12.885 1.00 43.84 83 SER A CA 1
ATOM 658 C C . SER A 1 83 ? 1.228 8.399 12.292 1.00 43.84 83 SER A C 1
ATOM 660 O O . SER A 1 83 ? 1.113 8.699 11.108 1.00 43.84 83 SER A O 1
ATOM 662 N N . ILE A 1 84 ? 0.213 8.479 13.154 1.00 44.62 84 ILE A N 1
ATOM 663 C CA . ILE A 1 84 ? -0.813 9.517 13.008 1.00 44.62 84 ILE A CA 1
ATOM 664 C C . ILE A 1 84 ? -0.129 10.838 13.388 1.00 44.62 84 ILE A C 1
ATOM 666 O O . ILE A 1 84 ? -0.348 11.401 14.452 1.00 44.62 84 ILE A O 1
ATOM 670 N N . ASN A 1 85 ? 0.780 11.296 12.533 1.00 40.38 85 ASN A N 1
ATOM 671 C CA . ASN A 1 85 ? 1.118 12.703 12.423 1.00 40.38 85 ASN A CA 1
ATOM 672 C C . ASN A 1 85 ? 0.844 13.058 10.967 1.00 40.38 85 ASN A C 1
ATOM 674 O O . ASN A 1 85 ? 1.691 12.899 10.094 1.00 40.38 85 ASN A O 1
ATOM 678 N N . TRP A 1 86 ? -0.379 13.528 10.719 1.00 46.22 86 TRP A N 1
ATOM 679 C CA . TRP A 1 86 ? -0.828 14.079 9.434 1.00 46.22 86 TRP A CA 1
ATOM 680 C C . TRP A 1 86 ? -0.139 15.402 9.064 1.00 46.22 86 TRP A C 1
ATOM 682 O O . TRP A 1 86 ? -0.525 16.069 8.112 1.00 46.22 86 TRP A O 1
ATOM 692 N N . LEU A 1 87 ? 0.882 15.800 9.814 1.00 38.84 87 LEU A N 1
ATOM 693 C CA . LEU A 1 87 ? 1.654 17.009 9.616 1.00 38.84 87 LEU A CA 1
ATOM 694 C C . LEU A 1 87 ? 3.122 16.605 9.666 1.00 38.84 87 LEU A C 1
ATOM 696 O O . LEU A 1 87 ? 3.580 16.110 10.689 1.00 38.84 87 LEU A O 1
ATOM 700 N N . ILE A 1 88 ? 3.804 16.777 8.537 1.00 40.53 88 ILE A N 1
ATOM 701 C CA . ILE A 1 88 ? 5.191 17.236 8.326 1.00 40.53 88 ILE A CA 1
ATOM 702 C C . ILE A 1 88 ? 5.670 16.592 7.013 1.00 40.53 88 ILE A C 1
ATOM 704 O O . ILE A 1 88 ? 6.434 15.633 6.989 1.00 40.53 88 ILE A O 1
ATOM 708 N N . PHE A 1 89 ? 5.166 17.139 5.910 1.00 35.56 89 PHE A N 1
ATOM 709 C CA . PHE A 1 89 ? 5.932 17.343 4.682 1.00 35.56 89 PHE A CA 1
ATOM 710 C C . PHE A 1 89 ? 5.518 18.729 4.161 1.00 35.56 89 PHE A C 1
ATOM 712 O O . PHE A 1 89 ? 4.663 18.850 3.286 1.00 35.56 89 PHE A O 1
ATOM 719 N N . LEU A 1 90 ? 6.059 19.765 4.809 1.00 41.84 90 LEU A N 1
ATOM 720 C CA . LEU A 1 90 ? 6.246 21.119 4.282 1.00 41.84 90 LEU A CA 1
ATOM 721 C C . LEU A 1 90 ? 7.723 21.465 4.468 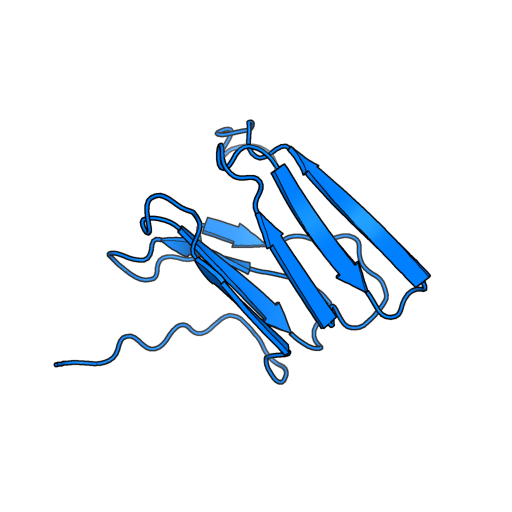1.00 41.84 90 LEU A C 1
ATOM 723 O O . LEU A 1 90 ? 8.260 21.082 5.534 1.00 41.84 90 LEU A O 1
#

Organism: NCBI:txid51022

pLDDT: mean 87.41, std 15.72, range [35.56, 97.25]

Sequence (90 aa):
MRPLSLKGHDRALTRVRFNREGDLLISAAKNKQPCLWYTENGERIGTYEGHNGVVWDVDVSWDTTRLGTASGDNSIKVKLQYSINWLIFL

Mean predicted aligned error: 5.5 Å

Secondary structure (DSSP, 8-state):
---------SS-EEEEEE-SSSSEEEEEETTS--EEEETTT--EEEE----SS-EEEEEE-TTS-EEEEEETTS-EEEEE----------